Protein AF-A0A1H4D5D5-F1 (afdb_monomer)

Structure (mmCIF, N/CA/C/O backbone):
data_AF-A0A1H4D5D5-F1
#
_entry.id   AF-A0A1H4D5D5-F1
#
loop_
_atom_site.group_PDB
_atom_site.id
_atom_site.type_symbol
_atom_site.label_atom_id
_atom_site.label_alt_id
_atom_site.label_comp_id
_atom_site.label_asym_id
_atom_site.label_entity_id
_atom_site.label_seq_id
_atom_site.pdbx_PDB_ins_code
_atom_site.Cartn_x
_atom_site.Cartn_y
_atom_site.Cartn_z
_atom_site.occupancy
_atom_site.B_iso_or_equiv
_atom_site.auth_seq_id
_atom_site.auth_comp_id
_atom_site.auth_asym_id
_atom_site.auth_atom_id
_atom_site.pdbx_PDB_model_num
ATOM 1 N N . MET A 1 1 ? 7.322 1.434 -15.368 1.00 61.69 1 MET A N 1
ATOM 2 C CA . MET A 1 1 ? 6.284 1.133 -14.362 1.00 61.69 1 MET A CA 1
ATOM 3 C C . MET A 1 1 ? 6.817 0.828 -12.958 1.00 61.69 1 MET A C 1
ATOM 5 O O . MET A 1 1 ? 6.398 1.541 -12.060 1.00 61.69 1 MET A O 1
ATOM 9 N N . ARG A 1 2 ? 7.748 -0.123 -12.713 1.00 68.62 2 ARG A N 1
ATOM 10 C CA . ARG A 1 2 ? 8.233 -0.415 -11.330 1.00 68.62 2 ARG A CA 1
ATOM 11 C C . ARG A 1 2 ? 8.719 0.832 -10.573 1.00 68.62 2 ARG A C 1
ATOM 13 O O . ARG A 1 2 ? 8.335 1.053 -9.434 1.00 68.62 2 ARG A O 1
ATOM 20 N N . TYR A 1 3 ? 9.541 1.658 -11.223 1.00 81.69 3 TYR A N 1
ATOM 21 C CA . TYR A 1 3 ? 10.081 2.885 -10.623 1.00 81.69 3 TYR A CA 1
ATOM 22 C C . TYR A 1 3 ? 8.997 3.935 -10.336 1.00 81.69 3 TYR A C 1
ATOM 24 O O . TYR A 1 3 ? 8.993 4.538 -9.270 1.00 81.69 3 TYR A O 1
ATOM 32 N N . GLU A 1 4 ? 8.050 4.118 -11.258 1.00 85.56 4 GLU A N 1
ATOM 33 C CA . GLU A 1 4 ? 6.963 5.097 -11.122 1.00 85.56 4 GLU A CA 1
ATOM 34 C C . GLU A 1 4 ? 6.016 4.727 -9.980 1.00 85.56 4 GLU A C 1
ATOM 36 O O . GLU A 1 4 ? 5.598 5.603 -9.226 1.00 85.56 4 GLU A O 1
ATOM 41 N N . LEU A 1 5 ? 5.726 3.433 -9.809 1.00 88.19 5 LEU A N 1
ATOM 42 C CA . LEU A 1 5 ? 4.869 2.960 -8.727 1.00 88.19 5 LEU A CA 1
ATOM 43 C C . LEU A 1 5 ? 5.564 3.085 -7.367 1.00 88.19 5 LEU A C 1
ATOM 45 O O . LEU A 1 5 ? 4.976 3.631 -6.442 1.00 88.19 5 LEU A O 1
ATOM 49 N N . VAL A 1 6 ? 6.834 2.682 -7.245 1.00 91.31 6 VAL A N 1
ATOM 50 C CA . VAL A 1 6 ? 7.617 2.880 -6.006 1.00 91.31 6 VAL A CA 1
ATOM 51 C C . VAL A 1 6 ? 7.728 4.366 -5.656 1.00 91.31 6 VAL A C 1
ATOM 53 O O . VAL A 1 6 ? 7.553 4.748 -4.496 1.00 91.31 6 VAL A O 1
ATOM 56 N N . HIS A 1 7 ? 7.959 5.220 -6.657 1.00 92.81 7 HIS A N 1
ATOM 57 C CA . HIS A 1 7 ? 7.983 6.667 -6.477 1.00 92.81 7 HIS A CA 1
ATOM 58 C C . HIS A 1 7 ? 6.624 7.187 -5.993 1.00 92.81 7 HIS A C 1
ATOM 60 O O . HIS A 1 7 ? 6.573 7.920 -5.011 1.00 92.81 7 HIS A O 1
ATOM 66 N N . PHE A 1 8 ? 5.520 6.781 -6.624 1.00 93.38 8 PHE A N 1
ATOM 67 C CA . PHE A 1 8 ? 4.170 7.138 -6.189 1.00 93.38 8 PHE A CA 1
ATOM 68 C C . PHE A 1 8 ? 3.911 6.716 -4.736 1.00 93.38 8 PHE A C 1
ATOM 70 O O . PHE A 1 8 ? 3.538 7.551 -3.915 1.00 93.38 8 PHE A O 1
ATOM 77 N N . LEU A 1 9 ? 4.176 5.453 -4.394 1.00 93.94 9 LEU A N 1
ATOM 78 C CA . LEU A 1 9 ? 3.955 4.918 -3.049 1.00 93.94 9 LEU A CA 1
ATOM 79 C C . LEU A 1 9 ? 4.747 5.682 -1.982 1.00 93.94 9 LEU A C 1
ATOM 81 O O . LEU A 1 9 ? 4.221 5.906 -0.895 1.00 93.94 9 LEU A O 1
ATOM 85 N N . SER A 1 10 ? 5.965 6.118 -2.311 1.00 95.25 10 SER A N 1
ATOM 86 C CA . SER A 1 10 ? 6.845 6.856 -1.394 1.00 95.25 10 SER A CA 1
ATOM 87 C C . SER A 1 10 ? 6.429 8.315 -1.171 1.00 95.25 10 SER A C 1
ATOM 89 O O . SER A 1 10 ? 6.799 8.891 -0.152 1.00 95.25 10 SER A O 1
ATOM 91 N N . HIS A 1 11 ? 5.669 8.917 -2.093 1.00 95.25 11 HIS A N 1
ATOM 92 C CA . HIS A 1 11 ? 5.305 10.343 -2.040 1.00 95.25 11 HIS A CA 1
ATOM 93 C C . HIS A 1 11 ? 3.831 10.601 -1.713 1.00 95.25 11 HIS A C 1
ATOM 95 O O . HIS A 1 11 ? 3.451 11.731 -1.407 1.00 95.25 11 HIS A O 1
ATOM 101 N N . VAL A 1 12 ? 2.971 9.585 -1.786 1.00 94.00 12 VAL A N 1
ATOM 102 C CA . VAL A 1 12 ? 1.575 9.735 -1.374 1.00 94.00 12 VAL A CA 1
ATOM 103 C C . VAL A 1 12 ? 1.487 9.734 0.146 1.00 94.00 12 VAL A C 1
ATOM 105 O O . VAL A 1 12 ? 1.665 8.712 0.803 1.00 94.00 12 VAL A O 1
ATOM 108 N N . GLU A 1 13 ? 1.137 10.891 0.698 1.00 90.75 13 GLU A N 1
ATOM 109 C CA . GLU A 1 13 ? 0.948 11.063 2.144 1.00 90.75 13 GLU A CA 1
ATOM 110 C C . GL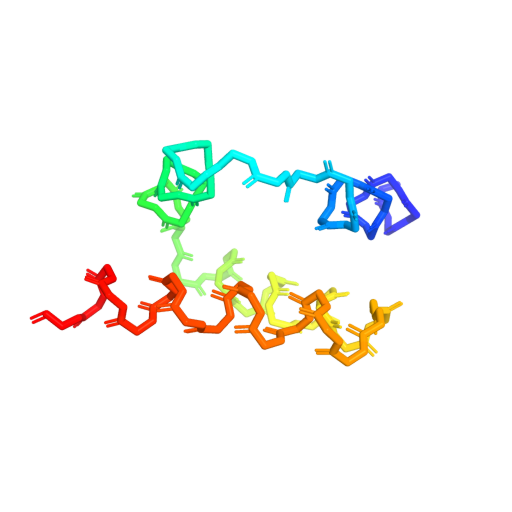U A 1 13 ? -0.521 11.238 2.536 1.00 90.75 13 GLU A C 1
ATOM 112 O O . GLU A 1 13 ? -0.894 11.089 3.698 1.00 90.75 13 GLU A O 1
ATOM 117 N N . ASN A 1 14 ? -1.373 11.559 1.561 1.00 94.75 14 ASN A N 1
ATOM 118 C CA . ASN A 1 14 ? -2.788 11.783 1.797 1.00 94.75 14 ASN A CA 1
ATOM 119 C C . ASN A 1 14 ? -3.520 10.451 2.029 1.00 94.75 14 ASN A C 1
ATOM 121 O O . ASN A 1 14 ? -3.696 9.658 1.102 1.00 94.75 14 ASN A O 1
ATOM 125 N N . GLU A 1 15 ? -4.016 10.249 3.251 1.00 94.56 15 GLU A N 1
ATOM 126 C CA . GLU A 1 15 ? -4.730 9.029 3.649 1.00 94.56 15 GLU A CA 1
ATOM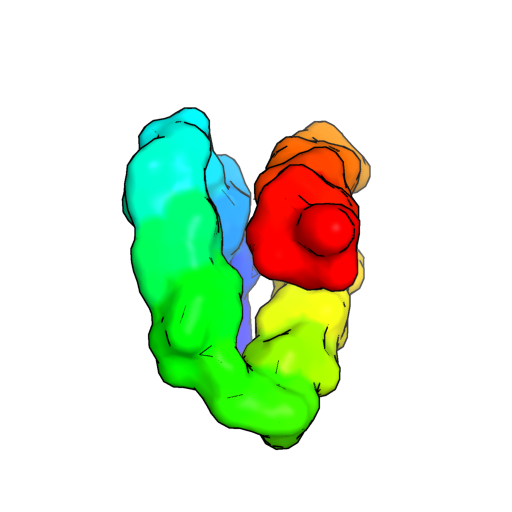 127 C C . GLU A 1 15 ? -5.953 8.729 2.758 1.00 94.56 15 GLU A C 1
ATOM 129 O O . GLU A 1 15 ? -6.176 7.575 2.398 1.00 94.56 15 GLU A O 1
ATOM 134 N N . GLN A 1 16 ? -6.719 9.739 2.327 1.00 95.81 16 GLN A N 1
ATOM 135 C CA . GLN A 1 16 ? -7.880 9.523 1.448 1.00 95.81 16 GLN A CA 1
ATOM 136 C C . GLN A 1 16 ? -7.466 9.004 0.067 1.00 95.81 16 GLN A C 1
ATOM 138 O O . GLN A 1 16 ? -8.143 8.140 -0.494 1.00 95.81 16 GLN A O 1
ATOM 143 N N . THR A 1 17 ? -6.345 9.485 -0.472 1.00 95.12 17 THR A N 1
ATOM 144 C CA . THR A 1 17 ? -5.770 8.954 -1.715 1.00 95.12 17 THR A CA 1
ATOM 145 C C . THR A 1 17 ? -5.351 7.498 -1.536 1.00 95.12 17 THR A C 1
ATOM 147 O O . THR A 1 17 ? -5.699 6.666 -2.371 1.00 95.12 17 THR A O 1
ATOM 150 N N . MET A 1 18 ? -4.685 7.163 -0.428 1.00 95.31 18 MET A N 1
ATOM 151 C CA . MET A 1 18 ? -4.277 5.784 -0.131 1.00 95.31 18 MET A CA 1
ATOM 152 C C . MET A 1 18 ? -5.484 4.841 -0.033 1.00 95.31 18 MET A C 1
ATOM 154 O O . MET A 1 18 ? -5.498 3.783 -0.661 1.00 95.31 18 MET A O 1
ATOM 158 N N . ILE A 1 19 ? -6.536 5.250 0.688 1.00 95.50 19 ILE A N 1
ATOM 159 C CA . ILE A 1 19 ? -7.788 4.487 0.809 1.00 95.50 19 ILE A CA 1
ATOM 160 C C . ILE A 1 19 ? -8.428 4.272 -0.565 1.00 95.50 19 ILE A C 1
ATOM 162 O O . ILE A 1 19 ? -8.867 3.163 -0.872 1.00 95.50 19 ILE A O 1
ATOM 166 N N . ARG A 1 20 ? -8.489 5.316 -1.403 1.00 94.56 20 ARG A N 1
ATOM 167 C CA . ARG A 1 20 ? -9.041 5.212 -2.762 1.00 94.56 20 ARG A CA 1
ATOM 168 C C . ARG A 1 20 ? -8.253 4.238 -3.624 1.00 94.56 20 ARG A C 1
ATOM 170 O O . ARG A 1 20 ? -8.879 3.476 -4.350 1.00 94.56 20 ARG A O 1
ATOM 177 N N . VAL A 1 21 ? -6.923 4.253 -3.549 1.00 92.56 21 VAL A N 1
ATOM 178 C CA . VAL A 1 21 ? -6.082 3.290 -4.273 1.00 92.56 21 VAL A CA 1
ATOM 179 C C . VAL A 1 21 ? -6.458 1.876 -3.849 1.00 92.56 21 VAL A C 1
ATOM 181 O O . VAL A 1 21 ? -6.896 1.102 -4.689 1.00 92.56 21 VAL A O 1
ATOM 184 N N . ILE A 1 22 ? -6.406 1.588 -2.547 1.00 93.12 22 ILE A N 1
ATOM 185 C CA . ILE A 1 22 ? -6.664 0.254 -1.986 1.00 93.12 22 ILE A CA 1
ATOM 186 C C . ILE A 1 22 ? -8.064 -0.262 -2.350 1.00 93.12 22 ILE A C 1
ATOM 188 O O . ILE A 1 22 ? -8.212 -1.400 -2.787 1.00 93.12 22 ILE A O 1
ATOM 192 N N . ARG A 1 23 ? -9.100 0.578 -2.238 1.00 92.75 23 ARG A N 1
ATOM 193 C CA . ARG A 1 23 ? -10.487 0.191 -2.559 1.00 92.75 23 ARG A CA 1
ATOM 194 C C . ARG A 1 23 ? -10.723 -0.153 -4.030 1.00 92.75 23 ARG A C 1
ATOM 196 O O . ARG A 1 23 ? -11.703 -0.826 -4.322 1.00 92.75 23 ARG A O 1
ATOM 203 N N . ASN A 1 24 ? -9.871 0.324 -4.936 1.00 91.75 24 ASN A N 1
ATOM 204 C CA . ASN A 1 24 ? -9.982 0.049 -6.368 1.00 91.75 24 ASN A CA 1
ATOM 205 C C . ASN A 1 24 ? -9.078 -1.107 -6.831 1.00 91.75 24 ASN A C 1
ATOM 207 O O . ASN A 1 24 ? -9.054 -1.409 -8.023 1.00 91.75 24 ASN A O 1
ATOM 211 N N . LEU A 1 25 ? -8.336 -1.752 -5.924 1.00 90.56 25 LEU A N 1
ATOM 212 C CA . LEU A 1 25 ? -7.521 -2.916 -6.267 1.00 90.56 25 LEU A CA 1
ATOM 213 C C . LEU A 1 25 ? -8.384 -4.177 -6.348 1.00 90.56 25 LEU A C 1
ATOM 215 O O . LEU A 1 25 ? -9.224 -4.437 -5.486 1.00 90.56 25 LEU A O 1
ATOM 219 N N . ASN A 1 26 ? -8.129 -4.987 -7.373 1.00 89.56 26 ASN A N 1
ATOM 220 C CA . ASN A 1 26 ? -8.566 -6.379 -7.419 1.00 89.56 26 ASN A CA 1
ATOM 221 C C . ASN A 1 26 ? -7.524 -7.282 -6.727 1.00 89.56 26 ASN A C 1
ATOM 223 O O . ASN A 1 26 ? -6.449 -6.817 -6.348 1.00 89.56 26 ASN A O 1
ATOM 227 N N . ALA A 1 27 ? -7.842 -8.567 -6.548 1.00 83.94 27 ALA A N 1
ATOM 228 C CA . ALA A 1 27 ? -6.989 -9.506 -5.812 1.00 83.94 27 ALA A CA 1
ATOM 229 C C . ALA A 1 27 ? -5.549 -9.586 -6.359 1.00 83.94 27 ALA A C 1
ATOM 231 O O . ALA A 1 27 ? -4.604 -9.604 -5.573 1.00 83.94 27 ALA A O 1
ATOM 232 N N . ASP A 1 28 ? -5.378 -9.552 -7.682 1.00 88.88 28 ASP A N 1
ATOM 233 C CA . ASP A 1 28 ? -4.055 -9.586 -8.318 1.00 88.88 28 ASP A CA 1
ATOM 234 C C . ASP A 1 28 ? -3.270 -8.291 -8.044 1.00 88.88 28 ASP A C 1
ATOM 236 O O . ASP A 1 28 ? -2.117 -8.323 -7.612 1.00 88.88 28 ASP A O 1
ATOM 240 N N . ALA A 1 29 ? -3.929 -7.136 -8.177 1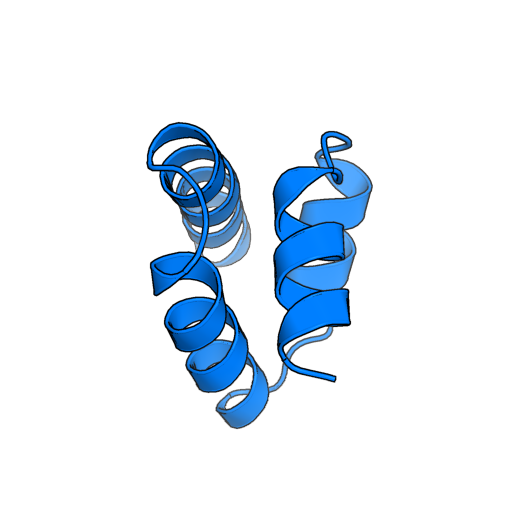.00 88.06 29 ALA A N 1
ATOM 241 C CA . ALA A 1 29 ? -3.319 -5.831 -7.941 1.00 88.06 29 ALA A CA 1
ATOM 242 C C . ALA A 1 29 ? -2.957 -5.591 -6.461 1.00 88.06 29 ALA A C 1
ATOM 244 O O . ALA A 1 29 ? -2.074 -4.784 -6.163 1.00 88.06 29 ALA A O 1
ATOM 245 N N . TYR A 1 30 ? -3.596 -6.302 -5.524 1.00 88.69 30 TYR A N 1
ATOM 246 C CA . TYR A 1 30 ? -3.167 -6.333 -4.122 1.00 88.69 30 TYR A CA 1
ATOM 247 C C . TYR A 1 30 ? -1.801 -7.002 -3.956 1.00 88.69 30 TYR A C 1
ATOM 249 O O . TYR A 1 30 ? -0.952 -6.470 -3.238 1.00 88.69 30 TYR A O 1
ATOM 257 N N . GLY A 1 31 ? -1.582 -8.142 -4.619 1.00 89.62 31 GLY A N 1
ATOM 258 C CA . GLY A 1 31 ? -0.286 -8.822 -4.614 1.00 89.62 31 GLY A CA 1
ATOM 259 C C . GLY A 1 31 ? 0.814 -7.924 -5.178 1.00 89.62 31 GLY A C 1
ATOM 260 O O . GLY A 1 31 ? 1.863 -7.756 -4.552 1.00 89.62 31 GLY A O 1
ATOM 261 N N . ASP A 1 32 ? 0.523 -7.252 -6.292 1.00 90.62 32 ASP A N 1
ATOM 262 C CA . ASP A 1 32 ? 1.454 -6.311 -6.914 1.00 90.62 32 ASP A CA 1
ATOM 263 C C . ASP A 1 32 ? 1.769 -5.111 -6.013 1.00 90.62 32 ASP A C 1
ATOM 265 O O . ASP A 1 32 ? 2.931 -4.712 -5.916 1.00 90.62 32 ASP A O 1
ATOM 269 N N . LEU A 1 33 ? 0.775 -4.539 -5.321 1.00 90.88 33 LEU A N 1
ATOM 270 C CA . LEU A 1 33 ? 1.003 -3.450 -4.366 1.00 90.88 33 LEU A CA 1
ATOM 271 C C . LEU A 1 33 ? 1.957 -3.887 -3.248 1.00 90.88 33 LEU A C 1
ATOM 273 O O . LEU A 1 33 ? 2.903 -3.162 -2.938 1.00 90.88 33 LEU A O 1
ATOM 277 N N . LEU A 1 34 ? 1.719 -5.060 -2.652 1.00 92.06 34 LEU A N 1
ATOM 278 C CA . LEU A 1 34 ? 2.565 -5.586 -1.579 1.00 92.06 34 LEU A CA 1
ATOM 279 C C . LEU A 1 34 ? 3.999 -5.799 -2.064 1.00 92.06 34 LEU A C 1
ATOM 281 O O . LEU A 1 34 ? 4.928 -5.340 -1.404 1.00 92.06 34 LEU A O 1
ATOM 285 N N . HIS A 1 35 ? 4.174 -6.385 -3.249 1.00 92.62 35 HIS A N 1
ATOM 286 C CA . HIS A 1 35 ? 5.494 -6.574 -3.843 1.00 92.62 35 HIS A CA 1
ATOM 287 C C . HIS A 1 35 ? 6.219 -5.242 -4.103 1.00 92.62 35 HIS A C 1
ATOM 289 O O . HIS A 1 35 ? 7.413 -5.114 -3.849 1.00 92.62 35 HIS A O 1
ATOM 295 N N . HIS A 1 36 ? 5.513 -4.205 -4.565 1.00 92.69 36 HIS A N 1
ATOM 296 C CA . HIS A 1 36 ? 6.135 -2.897 -4.791 1.00 92.69 36 HIS A CA 1
ATOM 297 C C . HIS A 1 36 ? 6.485 -2.164 -3.491 1.00 92.69 36 HIS A C 1
ATOM 299 O O . HIS A 1 36 ? 7.478 -1.434 -3.458 1.00 92.69 36 HIS A O 1
ATOM 305 N N . LEU A 1 37 ? 5.714 -2.367 -2.419 1.00 94.25 37 LEU A N 1
ATOM 306 C CA . LEU A 1 37 ? 6.019 -1.800 -1.105 1.00 94.25 37 LEU A CA 1
ATOM 307 C C . LEU A 1 37 ? 7.344 -2.329 -0.543 1.00 94.25 37 LEU A C 1
ATOM 309 O O . LEU A 1 37 ? 8.053 -1.551 0.094 1.00 94.25 37 LEU A O 1
ATOM 313 N N . GLU A 1 38 ? 7.734 -3.573 -0.842 1.00 94.88 38 GLU A N 1
ATOM 314 C CA . GLU A 1 38 ? 9.031 -4.147 -0.431 1.00 94.88 38 GLU A CA 1
ATOM 315 C C . GLU A 1 38 ? 10.235 -3.325 -0.929 1.00 94.88 38 GLU A C 1
ATOM 317 O O . GLU A 1 38 ? 11.304 -3.359 -0.323 1.00 94.88 38 GLU A O 1
ATOM 322 N N . TYR A 1 39 ? 10.057 -2.537 -1.995 1.00 95.06 39 TYR A N 1
ATOM 323 C CA . TYR A 1 39 ? 11.082 -1.647 -2.549 1.00 95.06 39 TYR A CA 1
ATOM 324 C C . TYR A 1 39 ? 11.014 -0.201 -2.022 1.00 95.06 39 TYR A C 1
ATOM 326 O O . TYR A 1 39 ? 11.784 0.648 -2.473 1.00 95.06 39 TYR A O 1
ATOM 334 N N . THR A 1 40 ? 10.099 0.105 -1.100 1.00 95.00 40 THR A N 1
ATOM 335 C CA . THR A 1 40 ? 9.965 1.426 -0.455 1.00 95.00 40 THR A CA 1
ATOM 336 C C . THR A 1 40 ? 10.620 1.445 0.931 1.00 95.00 40 THR A C 1
ATOM 33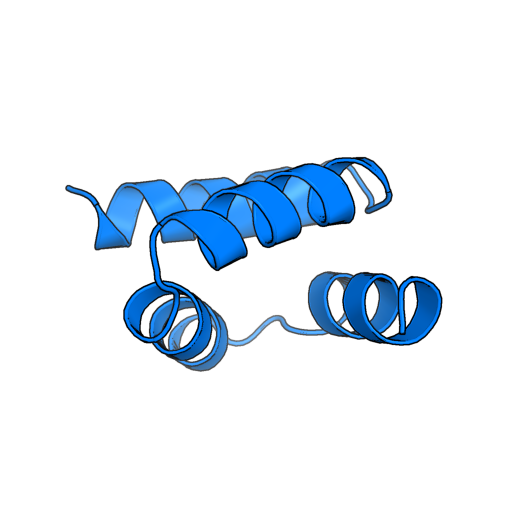8 O O . THR A 1 40 ? 10.988 0.399 1.467 1.00 95.00 40 THR A O 1
ATOM 341 N N . SER A 1 41 ? 10.771 2.630 1.535 1.00 96.31 41 SER A N 1
ATOM 342 C CA . SER A 1 41 ? 11.306 2.753 2.899 1.00 96.3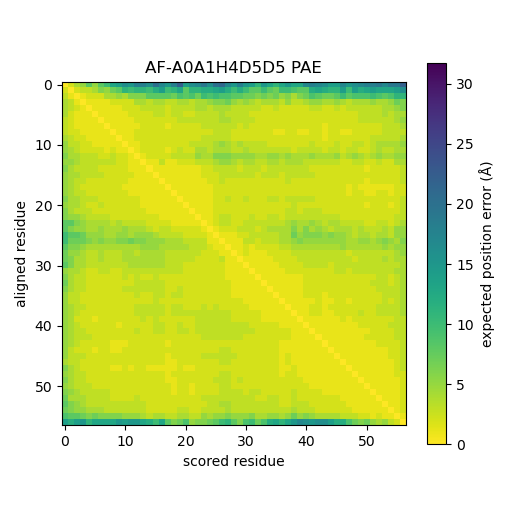1 41 SER A CA 1
ATOM 343 C C . SER A 1 41 ? 10.401 2.073 3.942 1.00 96.31 41 SER A C 1
ATOM 345 O O . SER A 1 41 ? 9.184 2.035 3.744 1.00 96.31 41 SER A O 1
ATOM 347 N N . PRO A 1 42 ? 10.946 1.603 5.083 1.00 96.06 42 PRO A N 1
ATOM 348 C CA . PRO A 1 42 ? 10.147 1.003 6.159 1.00 96.06 42 PRO A CA 1
ATOM 349 C C . PRO A 1 42 ? 8.962 1.873 6.604 1.00 96.06 42 PRO A C 1
ATOM 351 O O . PRO A 1 42 ? 7.845 1.376 6.719 1.00 96.06 42 PRO A O 1
ATOM 354 N N . ASP A 1 43 ? 9.167 3.186 6.736 1.00 96.06 43 ASP A N 1
ATOM 355 C CA . ASP A 1 43 ? 8.108 4.136 7.107 1.00 96.06 43 ASP A CA 1
ATOM 356 C C . ASP A 1 43 ? 6.977 4.184 6.066 1.00 96.06 43 ASP A C 1
ATOM 358 O O . ASP A 1 43 ? 5.795 4.298 6.398 1.00 96.06 43 ASP A O 1
ATOM 362 N N . THR A 1 44 ? 7.322 4.085 4.778 1.00 96.62 44 THR A N 1
ATOM 363 C CA . THR A 1 44 ? 6.338 4.024 3.690 1.00 96.62 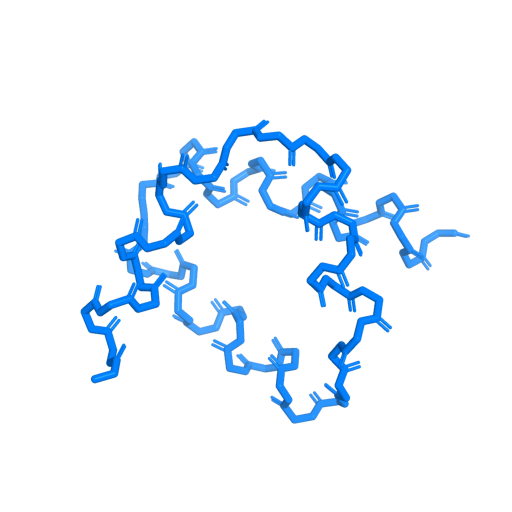44 THR A CA 1
ATOM 364 C C . THR A 1 44 ? 5.548 2.723 3.759 1.00 96.62 44 THR A C 1
ATOM 366 O O . THR A 1 44 ? 4.317 2.752 3.670 1.00 96.62 44 THR A O 1
ATOM 369 N N . GLN A 1 45 ? 6.230 1.598 3.980 1.00 96.25 45 GLN A N 1
ATOM 370 C CA . GLN A 1 45 ? 5.594 0.291 4.141 1.00 96.25 45 GLN A CA 1
ATOM 371 C C . GLN A 1 45 ? 4.597 0.300 5.302 1.00 96.25 45 GLN A C 1
ATOM 373 O O . GLN A 1 45 ? 3.437 -0.071 5.114 1.00 96.25 45 GLN A O 1
ATOM 378 N N . GLU A 1 46 ? 5.009 0.782 6.476 1.00 96.06 46 GLU A N 1
ATOM 379 C CA . GLU A 1 46 ? 4.151 0.852 7.661 1.00 96.06 46 GLU A CA 1
ATOM 380 C C . GLU A 1 46 ? 2.911 1.720 7.407 1.00 96.06 46 GLU A C 1
ATOM 382 O O . GLU A 1 46 ? 1.785 1.317 7.724 1.00 96.06 46 GLU A O 1
ATOM 387 N N . ARG A 1 47 ? 3.089 2.884 6.766 1.00 96.06 47 ARG A N 1
ATOM 388 C CA . ARG A 1 47 ? 1.993 3.800 6.418 1.00 96.06 47 ARG A CA 1
ATOM 389 C C . ARG A 1 47 ? 0.940 3.103 5.560 1.00 96.06 47 ARG A C 1
ATOM 391 O O . ARG A 1 47 ? -0.243 3.132 5.898 1.00 96.06 47 ARG A O 1
ATOM 398 N N . TRP A 1 48 ? 1.358 2.450 4.476 1.00 96.06 48 TRP A N 1
ATOM 399 C CA . TRP A 1 48 ? 0.445 1.743 3.575 1.00 96.06 48 TRP A CA 1
ATOM 400 C C . TRP A 1 48 ? -0.197 0.523 4.236 1.00 96.06 48 TRP A C 1
ATOM 402 O O . TRP A 1 48 ? -1.406 0.333 4.101 1.00 96.06 48 TRP A O 1
ATOM 412 N N . GLN A 1 49 ? 0.553 -0.252 5.022 1.00 94.19 49 GLN A N 1
ATOM 413 C CA . GLN A 1 49 ? 0.013 -1.390 5.773 1.00 94.19 49 GLN A CA 1
ATOM 414 C C . GLN A 1 49 ? -1.038 -0.966 6.804 1.00 94.19 49 GLN A C 1
ATOM 416 O O . GLN A 1 49 ? -2.055 -1.645 6.965 1.00 94.19 49 GLN A O 1
ATOM 421 N N . LYS A 1 50 ? -0.846 0.173 7.477 1.00 95.31 50 LYS A N 1
ATOM 422 C CA . LYS A 1 50 ? -1.839 0.732 8.401 1.00 95.31 50 LYS A CA 1
ATOM 423 C C . LYS A 1 50 ? -3.150 1.055 7.684 1.00 95.31 50 LYS A C 1
ATOM 425 O O . LYS A 1 50 ? -4.215 0.746 8.217 1.00 95.31 50 LYS A O 1
ATOM 430 N N . ILE A 1 51 ? -3.090 1.646 6.488 1.00 95.31 51 ILE A N 1
ATOM 431 C CA . ILE A 1 51 ? -4.298 1.931 5.701 1.00 95.31 51 ILE A CA 1
ATOM 432 C C . ILE A 1 51 ? -4.932 0.641 5.172 1.00 95.31 51 ILE A C 1
ATOM 434 O O . ILE A 1 51 ? -6.147 0.493 5.266 1.00 95.31 51 ILE A O 1
ATOM 438 N N . LEU A 1 52 ? -4.133 -0.317 4.695 1.00 93.00 52 LEU A N 1
ATOM 439 C CA . LEU A 1 52 ? -4.619 -1.633 4.266 1.00 93.00 52 LEU A CA 1
ATOM 440 C C . LEU A 1 52 ? -5.434 -2.312 5.372 1.00 93.00 52 LEU A C 1
ATOM 442 O O . LEU A 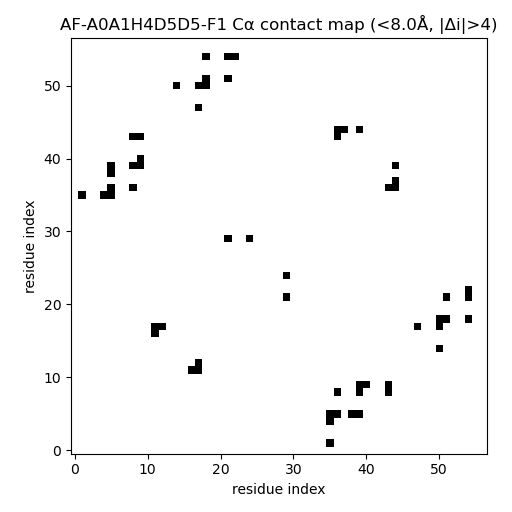1 52 ? -6.565 -2.725 5.132 1.00 93.00 52 LEU A O 1
ATOM 446 N N . ARG A 1 53 ? -4.909 -2.341 6.604 1.00 92.00 53 ARG A N 1
ATOM 447 C CA . ARG A 1 53 ? -5.626 -2.896 7.762 1.00 92.00 53 ARG A CA 1
ATOM 448 C C . ARG A 1 53 ? -6.934 -2.160 8.049 1.00 92.00 53 ARG A C 1
ATOM 450 O O . ARG A 1 53 ? -7.911 -2.827 8.337 1.00 92.00 53 ARG A O 1
ATOM 457 N N . LYS A 1 54 ? -6.963 -0.825 7.936 1.00 93.12 54 LYS A N 1
ATOM 458 C CA . LYS A 1 54 ? -8.182 -0.014 8.131 1.00 93.12 54 LYS A CA 1
ATOM 459 C C . LYS A 1 54 ? -9.262 -0.262 7.073 1.00 93.12 54 LYS A C 1
ATOM 461 O O . LYS A 1 54 ? -10.433 -0.059 7.359 1.00 93.12 54 LYS A O 1
ATOM 466 N N . VAL A 1 55 ? -8.879 -0.575 5.833 1.00 91.50 55 VAL A N 1
ATOM 467 C CA . VAL A 1 55 ? -9.842 -0.796 4.738 1.00 91.50 55 VAL A CA 1
ATOM 468 C C . VAL A 1 55 ? -10.377 -2.228 4.743 1.00 91.50 55 VAL A C 1
ATOM 470 O O . VAL A 1 55 ? -11.522 -2.433 4.352 1.00 91.50 55 VAL A O 1
ATOM 473 N N . LEU A 1 56 ? -9.555 -3.197 5.156 1.00 83.81 56 LEU A N 1
ATOM 474 C CA . LEU A 1 56 ? -9.903 -4.622 5.183 1.00 83.81 56 LEU A CA 1
ATOM 475 C C . LEU A 1 56 ? -10.547 -5.087 6.504 1.00 83.81 56 LEU A C 1
ATOM 477 O O . LEU A 1 56 ? -11.023 -6.219 6.561 1.00 83.81 56 LEU A O 1
ATOM 481 N N . SER A 1 57 ? -10.535 -4.252 7.548 1.00 78.25 57 SER A N 1
ATOM 482 C CA . SER A 1 57 ? -11.279 -4.440 8.806 1.00 78.25 57 SER A CA 1
ATOM 483 C C . SER A 1 57 ? -12.726 -3.982 8.685 1.00 78.25 57 SER A C 1
ATOM 485 O O . SER A 1 57 ? -13.610 -4.702 9.190 1.00 78.25 57 SER A O 1
#

Secondary structure (DSSP, 8-state):
-HHHHHHHHHH---HHHHHHHHHT--HHHHHHHHHHHTTS-HHHHHHHHHHHHHHH-

Solvent-accessible surface area (backbone atoms only — not comparable to full-atom values): 3390 Å² total; per-residue (Å²): 107,74,67,59,50,36,51,48,59,66,66,66,77,55,64,70,58,53,51,54,53,61,74,69,47,52,80,67,54,48,56,52,50,55,60,43,37,73,75,40,56,71,71,44,36,53,53,52,50,55,50,50,52,67,72,76,104

pLDDT: mean 91.43, std 6.34, range [61.69, 96.62]

Nearest PDB structures (foldseek):
  9jdc-assembly1_B  TM=6.762E-01  e=9.076E+00  Claviceps fusiformis

Mean predicted aligned error: 2.99 Å

Sequence (57 aa):
MRYELVHFLSHVENEQTMIRVIRNLNADAYGDLLHHLEYTSPDTQERWQKILRKVLS

Radius of gyration: 10.34 Å; Cα contacts (8 Å, |Δi|>4): 30; chains: 1; bounding box: 23×21×23 Å

Foldse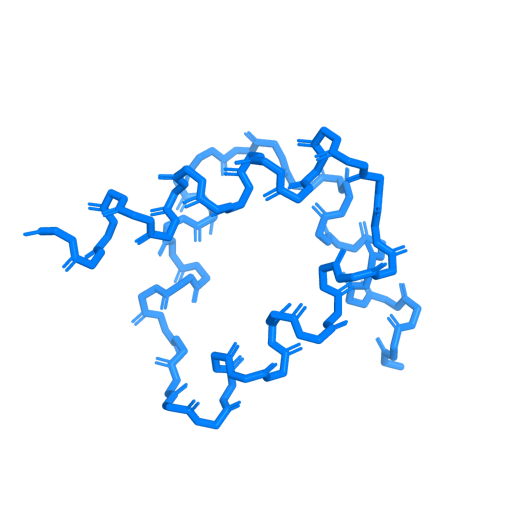ek 3Di:
DLVVLLVVLQPDPDLVVLLVVLVPD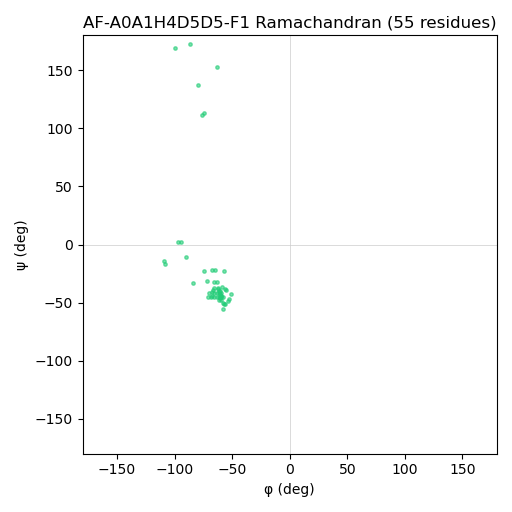DPVVVVVNLVSLVVHDPVSVVSSVVSNVVNVD